Protein AF-A0A7S0B5F3-F1 (afdb_monomer)

pLDDT: mean 78.8, std 14.5, range [34.22, 96.81]

Sequence (153 aa):
ASNGSDQQPELRRWTPAEFQKLEFDAAGNLPWIFDEEAKEQLRGPFRLRGIAQKDISGLSANELRSEVSIRQKSQMRKGKQIEIYVMHQNIIRYFFLRLMQFDTSRWLDLGGSNCTMTQLRVRNDGVVVCDFFGAHESRMPVSHYTFNKHSDV

Organism: NCBI:txid73915

Solvent-accessible surface area (backbone atoms only — not comparable to full-atom values): 10083 Å² total; per-residue (Å²): 136,85,85,77,78,83,69,75,80,81,83,82,82,75,52,77,72,57,54,68,72,58,64,60,42,90,73,33,32,24,61,53,48,78,40,82,88,79,71,42,79,47,74,46,86,45,68,65,65,54,62,93,89,45,77,47,71,85,45,39,45,67,56,52,53,48,52,53,50,55,46,51,54,52,71,70,61,80,68,86,85,83,84,88,84,89,79,55,69,72,57,52,38,52,53,49,25,61,67,70,71,45,69,70,87,54,42,81,80,61,74,66,46,67,92,39,45,67,44,73,47,77,44,98,86,69,52,65,41,74,80,43,71,45,34,66,84,58,92,65,57,77,90,71,66,46,63,83,93,67,91,85,122

Foldseek 3Di:
DDPPPPPPPDDDDDDLVRLVVFDADQQRWGQWDQDPVVRDIHGDRHHDQDDPPDGDPRDGPVVVNVVSVVVVVVVVPDDQDDDDDDDDLLVLLQVVCVLVVHDSVCSVVADAWPPFDWDWDQDPVRDIDTPDGNHPPPPDPPVPTDDDPDPPD

InterPro domains:
  IPR029033 Histidine phosphatase superfamily [G3DSA:3.40.50.1240] (3-140)
  IPR029033 Histidine phosphatase superfamily [SSF53254] (78-133)
  IPR051021 Mitochondrial serine/threonine phosphatase [PTHR20935] (70-135)

Structure (mmCIF, N/CA/C/O backbone):
data_AF-A0A7S0B5F3-F1
#
_entry.id   AF-A0A7S0B5F3-F1
#
loop_
_atom_site.group_PDB
_atom_site.id
_atom_site.type_symbol
_atom_site.label_atom_id
_atom_site.label_alt_id
_atom_site.label_comp_id
_atom_site.label_asym_id
_atom_site.label_entity_id
_atom_site.label_seq_id
_atom_site.pdbx_PDB_ins_code
_atom_site.Cartn_x
_atom_site.Cartn_y
_atom_site.Cartn_z
_atom_site.occupancy
_atom_site.B_iso_or_equiv
_atom_site.auth_seq_id
_atom_site.auth_comp_id
_atom_site.auth_asym_id
_atom_site.auth_atom_id
_atom_site.pdbx_PDB_model_num
ATOM 1 N N . ALA A 1 1 ? -57.460 17.739 34.299 1.00 36.66 1 ALA A N 1
ATOM 2 C CA . ALA A 1 1 ? -57.240 16.846 33.146 1.00 36.66 1 ALA A CA 1
ATOM 3 C C . ALA A 1 1 ? -56.306 17.578 32.181 1.00 36.66 1 ALA A C 1
ATOM 5 O O . ALA A 1 1 ? -56.730 18.552 31.585 1.00 36.66 1 ALA A O 1
ATOM 6 N N . SER A 1 2 ? -54.984 17.459 32.329 1.00 40.06 2 SER A N 1
ATOM 7 C CA . SER A 1 2 ? -54.123 16.389 31.783 1.00 40.06 2 SER A CA 1
ATOM 8 C C . SER A 1 2 ? -54.030 16.410 30.250 1.00 40.06 2 SER A C 1
ATOM 10 O O . SER A 1 2 ? -54.563 15.526 29.592 1.00 40.06 2 SER A O 1
ATOM 12 N N . ASN A 1 3 ? -53.310 17.393 29.700 1.00 34.22 3 ASN A N 1
ATOM 13 C CA . ASN A 1 3 ? -52.707 17.286 28.369 1.00 34.22 3 ASN A CA 1
ATOM 14 C C . ASN A 1 3 ? -51.224 16.953 28.559 1.00 34.22 3 ASN A C 1
ATOM 16 O O . ASN A 1 3 ? -50.363 17.826 28.505 1.00 34.22 3 ASN A O 1
ATOM 20 N N . GLY A 1 4 ? -50.948 15.688 28.883 1.00 37.44 4 GLY A N 1
ATOM 21 C CA . GLY A 1 4 ? -49.600 15.136 28.829 1.00 37.44 4 GLY A CA 1
ATOM 22 C C . GLY A 1 4 ? -49.275 14.861 27.371 1.00 37.44 4 GLY A C 1
ATOM 23 O O . GLY A 1 4 ? -49.730 13.868 26.815 1.00 37.44 4 GLY A O 1
ATOM 24 N N . SER A 1 5 ? -48.561 15.780 26.730 1.00 40.25 5 SER A N 1
ATOM 25 C CA . SER A 1 5 ? -47.963 15.529 25.427 1.00 40.25 5 SER A CA 1
ATOM 26 C C . SER A 1 5 ? -46.928 14.415 25.582 1.00 40.25 5 SER A C 1
ATOM 28 O O . SER A 1 5 ? -45.843 14.665 26.109 1.00 40.25 5 SER A O 1
ATOM 30 N N . ASP A 1 6 ? -47.267 13.208 25.128 1.00 43.81 6 ASP A N 1
ATOM 31 C CA . ASP A 1 6 ? -46.321 12.126 24.836 1.00 43.81 6 ASP A CA 1
ATOM 32 C C . ASP A 1 6 ? -45.378 12.594 23.713 1.00 43.81 6 ASP A C 1
ATOM 34 O O . ASP A 1 6 ? -45.524 12.254 22.538 1.00 43.81 6 ASP A O 1
ATOM 38 N N . GLN A 1 7 ? -44.419 13.449 24.065 1.00 46.66 7 GLN A N 1
ATOM 39 C CA . GLN A 1 7 ? -43.262 13.721 23.228 1.00 46.66 7 GLN A CA 1
ATOM 40 C C . GLN A 1 7 ? -42.416 12.450 23.254 1.00 46.66 7 GLN A C 1
ATOM 42 O O . GLN A 1 7 ? -41.875 12.070 24.295 1.00 46.66 7 GLN A O 1
ATOM 47 N N . GLN A 1 8 ? -42.353 11.745 22.122 1.00 50.94 8 GLN A N 1
ATOM 48 C CA . GLN A 1 8 ? -41.446 10.612 21.973 1.00 50.94 8 GLN A CA 1
ATOM 49 C C . GLN A 1 8 ? -40.033 11.061 22.377 1.00 50.94 8 GLN A C 1
ATOM 51 O O . GLN A 1 8 ? -39.585 12.104 21.902 1.00 50.94 8 GLN A O 1
ATOM 56 N N . PRO A 1 9 ? -39.336 10.316 23.253 1.00 58.25 9 PRO A N 1
ATOM 57 C CA . PRO A 1 9 ? -38.029 10.728 23.739 1.00 58.25 9 PRO A CA 1
ATOM 58 C C . PRO A 1 9 ? -37.071 10.824 22.556 1.00 58.25 9 PRO A C 1
ATOM 60 O O . PRO A 1 9 ? -36.858 9.843 21.838 1.00 58.25 9 PRO A O 1
ATOM 63 N N . GLU A 1 10 ? -36.522 12.015 22.349 1.00 62.91 10 GLU A N 1
ATOM 64 C CA . GLU A 1 10 ? -35.635 12.309 21.237 1.00 62.91 10 GLU A CA 1
ATOM 65 C C . GLU A 1 10 ? -34.388 11.414 21.319 1.00 62.91 10 GLU A C 1
ATOM 67 O O . GLU A 1 10 ? -33.627 11.422 22.291 1.00 62.91 10 GLU A O 1
ATOM 72 N N . LEU A 1 11 ? -34.210 10.554 20.314 1.00 67.94 11 LEU A N 1
ATOM 73 C CA . LEU A 1 11 ? -33.105 9.601 20.268 1.00 67.94 11 LEU A CA 1
ATOM 74 C C . LEU A 1 11 ? -31.848 10.306 19.760 1.00 67.94 11 LEU A C 1
ATOM 76 O O . LEU A 1 11 ? -31.546 10.280 18.565 1.00 67.94 11 LEU A O 1
ATOM 80 N N . ARG A 1 12 ? -31.082 10.900 20.677 1.00 76.12 12 ARG A N 1
ATOM 81 C CA . ARG A 1 12 ? -29.759 11.438 20.352 1.00 76.12 12 ARG A CA 1
ATOM 82 C C . ARG A 1 12 ? -28.789 10.302 20.022 1.00 76.12 12 ARG A C 1
ATOM 84 O O . ARG A 1 12 ? -28.722 9.286 20.714 1.00 76.12 12 ARG A O 1
ATOM 91 N N . ARG A 1 13 ? -28.032 10.473 18.937 1.00 79.06 13 ARG A N 1
ATOM 92 C CA . ARG A 1 13 ? -26.938 9.578 18.543 1.00 79.06 13 ARG A CA 1
ATOM 93 C C . ARG A 1 13 ? -25.616 10.255 18.875 1.00 79.06 13 ARG A C 1
ATOM 95 O O . ARG A 1 13 ? -25.473 11.441 18.612 1.00 79.06 13 ARG A O 1
ATOM 102 N N . TRP A 1 14 ? -24.669 9.490 19.406 1.00 79.50 14 TRP A N 1
ATOM 103 C CA . TRP A 1 14 ? -23.335 9.983 19.745 1.00 79.50 14 TRP A CA 1
ATOM 104 C C . TRP A 1 14 ? -22.272 9.361 18.854 1.00 79.50 14 TRP A C 1
ATOM 106 O O . TRP A 1 14 ? -22.333 8.170 18.524 1.00 79.50 14 TRP A O 1
ATOM 116 N N . THR A 1 15 ? -21.264 10.154 18.505 1.00 80.25 15 THR A N 1
ATOM 117 C CA . THR A 1 15 ? -20.034 9.628 17.909 1.00 80.25 15 THR A CA 1
ATOM 118 C C . THR A 1 15 ? -19.194 8.887 18.963 1.00 80.25 15 THR A C 1
ATOM 120 O O . THR A 1 15 ? -19.344 9.127 20.164 1.00 80.25 15 THR A O 1
ATOM 123 N N . PRO A 1 16 ? -18.260 7.999 18.565 1.00 77.50 16 PRO A N 1
ATOM 124 C CA . PRO A 1 16 ? -17.355 7.350 19.519 1.00 77.50 16 PRO A CA 1
ATOM 125 C C . PRO A 1 16 ? -16.536 8.347 20.354 1.00 77.50 16 PRO A C 1
ATOM 127 O O . PRO A 1 16 ? -16.244 8.080 21.516 1.00 77.50 16 PRO A O 1
ATOM 130 N N . ALA A 1 17 ? -16.181 9.499 19.774 1.00 78.25 17 ALA A N 1
ATOM 131 C CA . ALA A 1 17 ? -15.432 10.549 20.458 1.00 78.25 17 ALA A CA 1
ATOM 132 C C . ALA A 1 17 ? -16.287 11.281 21.503 1.00 78.25 17 ALA A C 1
ATOM 134 O O . ALA A 1 17 ? -15.806 11.568 22.597 1.00 78.25 17 ALA A O 1
ATOM 135 N N . GLU A 1 18 ? -17.556 11.555 21.195 1.00 81.44 18 GLU A N 1
ATOM 136 C CA . 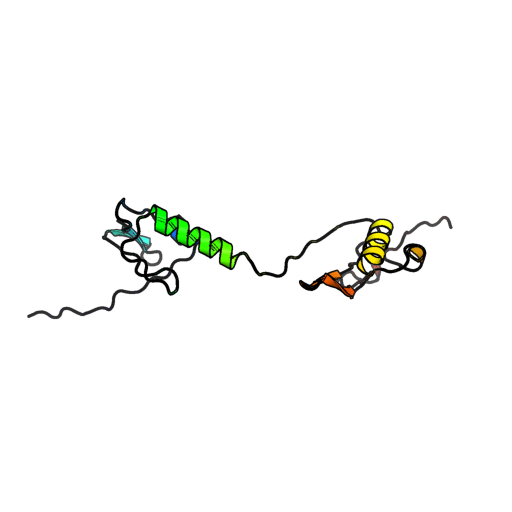GLU A 1 18 ? -18.507 12.110 22.164 1.00 81.44 18 GLU A CA 1
ATOM 137 C C . GLU A 1 18 ? -18.799 11.123 23.290 1.00 81.44 18 GLU A C 1
ATOM 139 O O . GLU A 1 18 ? -18.785 11.509 24.454 1.00 81.44 18 GLU A O 1
ATOM 144 N N . PHE A 1 19 ? -18.978 9.839 22.967 1.00 82.44 19 PHE A N 1
ATOM 145 C CA . PHE A 1 19 ? -19.236 8.796 23.958 1.00 82.44 19 PHE A CA 1
ATOM 146 C C . PHE A 1 19 ? -18.129 8.704 25.018 1.00 82.44 19 PHE A C 1
ATOM 148 O O . PHE A 1 19 ? -18.407 8.500 26.196 1.00 82.44 19 PHE A O 1
ATOM 155 N N . GLN A 1 20 ? -16.865 8.882 24.625 1.00 78.44 20 GLN A N 1
ATOM 156 C CA . GLN A 1 20 ? -15.741 8.842 25.566 1.00 78.44 20 GLN A CA 1
ATOM 157 C C . GLN A 1 20 ? -15.751 9.992 26.579 1.00 78.44 20 GLN A C 1
ATOM 159 O O . GLN A 1 20 ? -15.222 9.820 27.679 1.00 78.44 20 GLN A O 1
ATOM 164 N N . LYS A 1 21 ? -16.353 11.133 26.222 1.00 81.75 21 LYS A N 1
ATOM 165 C CA . LYS A 1 21 ? -16.480 12.313 27.088 1.00 81.75 21 LYS A CA 1
ATOM 166 C C . LYS A 1 21 ? -17.629 12.193 28.090 1.00 81.75 21 LYS A C 1
ATOM 168 O O . LYS A 1 21 ? -17.743 13.038 28.969 1.00 81.75 21 LYS A O 1
ATOM 173 N N . LEU A 1 22 ? -18.480 11.177 27.955 1.00 81.88 22 LEU A N 1
ATOM 174 C CA . LEU A 1 22 ? -19.609 10.971 28.848 1.00 81.88 22 LEU A CA 1
ATOM 175 C C . LEU A 1 22 ? -19.154 10.425 30.210 1.00 81.88 22 LEU A C 1
ATOM 177 O O . LEU A 1 22 ? -18.354 9.484 30.307 1.00 81.88 22 LEU A O 1
ATOM 181 N N . GLU A 1 23 ? -19.715 11.006 31.266 1.00 79.75 23 GLU A N 1
ATOM 182 C CA . GLU A 1 23 ? -19.552 10.559 32.645 1.00 79.75 23 GLU A CA 1
ATOM 183 C C . GLU A 1 23 ? -20.721 9.649 33.019 1.00 79.75 23 GLU A C 1
ATOM 185 O O . GLU A 1 23 ? -21.877 10.059 32.975 1.00 79.75 23 GLU A O 1
ATOM 190 N N . PHE A 1 24 ? -20.420 8.401 33.376 1.00 80.69 24 PHE A N 1
ATOM 191 C CA . PHE A 1 24 ? -21.421 7.415 33.778 1.00 80.69 24 PHE A CA 1
ATOM 192 C C . PHE A 1 24 ? -21.396 7.229 35.293 1.00 80.69 24 PHE A C 1
ATOM 194 O O . PHE A 1 24 ? -20.322 7.210 35.898 1.00 80.69 24 PHE A O 1
ATOM 201 N N . ASP A 1 25 ? -22.568 7.039 35.892 1.00 78.31 25 ASP A N 1
ATOM 202 C CA . ASP A 1 25 ? -22.697 6.564 37.264 1.00 78.31 25 ASP A CA 1
ATOM 203 C C . ASP A 1 25 ? -22.349 5.061 37.373 1.00 78.31 25 ASP A C 1
ATOM 205 O O . ASP A 1 25 ? -22.172 4.352 36.376 1.00 78.31 25 ASP A O 1
ATOM 209 N N . ALA A 1 26 ? -22.255 4.550 38.605 1.00 69.88 26 ALA A N 1
ATOM 210 C CA . ALA A 1 26 ? -21.947 3.140 38.867 1.00 69.88 26 ALA A CA 1
ATOM 211 C C . ALA A 1 26 ? -22.991 2.159 38.289 1.00 69.88 26 ALA A C 1
ATOM 213 O O . ALA A 1 26 ? -22.687 0.983 38.096 1.00 69.88 26 ALA A O 1
ATOM 214 N N . ALA A 1 27 ? -24.201 2.639 37.994 1.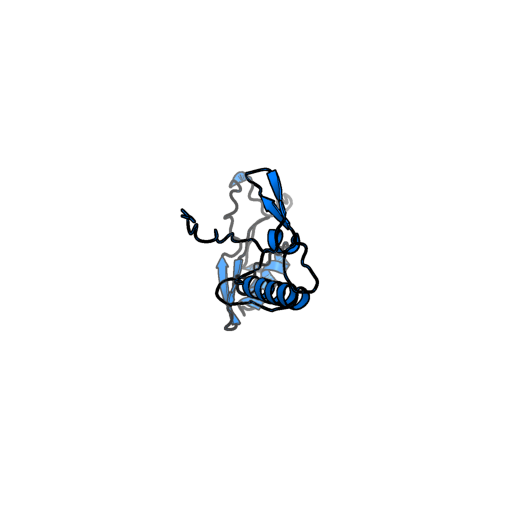00 68.50 27 ALA A N 1
ATOM 215 C CA . ALA A 1 27 ? -25.302 1.879 37.416 1.00 68.50 27 ALA A CA 1
ATOM 216 C C . ALA A 1 27 ? -25.404 2.033 35.881 1.00 68.50 27 ALA A C 1
ATOM 218 O O . ALA A 1 27 ? -26.331 1.492 35.281 1.00 68.50 27 ALA A O 1
ATOM 219 N N . GLY A 1 28 ? -24.467 2.746 35.241 1.00 69.44 28 GLY A N 1
ATOM 220 C CA . GLY A 1 28 ? -24.448 2.964 33.793 1.00 69.44 28 GLY A CA 1
ATOM 221 C C . GLY A 1 28 ? -25.412 4.045 33.286 1.00 69.44 28 GLY A C 1
ATOM 222 O O . GLY A 1 28 ? -25.607 4.150 32.074 1.00 69.44 28 GLY A O 1
ATOM 223 N N . ASN A 1 29 ? -26.006 4.861 34.163 1.00 79.19 29 ASN A N 1
ATOM 224 C CA . ASN A 1 29 ? -26.782 6.039 33.764 1.00 79.19 29 ASN A CA 1
ATOM 225 C C . ASN A 1 29 ? -25.877 7.270 33.632 1.00 79.19 29 ASN A C 1
ATOM 227 O O . ASN A 1 29 ? -24.831 7.379 34.268 1.00 79.19 29 ASN A O 1
ATOM 231 N N . LEU A 1 30 ? -26.308 8.224 32.818 1.00 79.75 30 LEU A N 1
ATOM 232 C CA . LEU A 1 30 ? -25.675 9.530 32.681 1.00 79.75 30 LEU A CA 1
ATOM 233 C C . LEU A 1 30 ? -26.409 10.501 33.616 1.00 79.75 30 LEU A C 1
ATOM 235 O O . LEU A 1 30 ? -27.616 10.670 33.442 1.00 79.75 30 LEU A O 1
ATOM 239 N N . PRO A 1 31 ? -25.737 11.131 34.592 1.00 78.88 31 PRO A N 1
ATOM 240 C CA . PRO A 1 31 ? -26.368 12.081 35.512 1.00 78.88 31 PRO A CA 1
ATOM 241 C C . PRO A 1 31 ? -26.673 13.435 34.852 1.00 78.88 31 PRO A C 1
ATOM 243 O O . PRO A 1 31 ? -27.537 14.187 35.316 1.00 78.88 31 PRO A O 1
ATOM 246 N N . TRP A 1 32 ? -25.950 13.758 33.781 1.00 81.12 32 TRP A N 1
ATOM 247 C CA . TRP A 1 32 ? -26.130 14.968 32.996 1.00 81.12 32 TRP A CA 1
ATOM 248 C C . TRP A 1 32 ? -25.700 14.739 31.542 1.00 81.12 32 TRP A C 1
ATOM 250 O O . TRP A 1 32 ? -24.907 13.843 31.247 1.00 81.12 32 TRP A O 1
ATOM 260 N N . ILE A 1 33 ? -26.230 15.551 30.629 1.00 82.31 33 ILE A N 1
ATOM 261 C CA . ILE A 1 33 ? -25.824 15.615 29.220 1.00 82.31 33 ILE A CA 1
ATOM 262 C C . ILE A 1 33 ? -25.635 17.087 28.852 1.00 82.31 33 ILE A C 1
ATOM 264 O O . ILE A 1 33 ? -26.419 17.938 29.264 1.00 82.31 33 ILE A O 1
ATOM 268 N N . PHE A 1 34 ? -24.595 17.394 28.076 1.00 77.38 34 PHE A N 1
ATOM 269 C CA . PHE A 1 34 ? -24.436 18.723 27.490 1.00 77.38 34 PHE A CA 1
ATOM 270 C C . PHE A 1 34 ? -25.290 18.848 26.230 1.00 77.38 34 PHE A C 1
ATOM 272 O O . PHE A 1 34 ? -25.106 18.085 25.273 1.00 77.38 34 PHE A O 1
ATOM 279 N N . ASP A 1 35 ? -26.212 19.800 26.226 1.00 77.50 35 ASP A N 1
ATOM 280 C CA . ASP A 1 35 ? -26.918 20.215 25.024 1.00 77.50 35 ASP A CA 1
ATOM 281 C C . ASP A 1 35 ? -26.047 21.226 24.266 1.00 77.50 35 ASP A C 1
ATOM 283 O O . ASP A 1 35 ? -25.713 22.287 24.792 1.00 77.50 35 ASP A O 1
ATOM 287 N N . GLU A 1 36 ? -25.626 20.881 23.048 1.00 74.94 36 GLU A N 1
ATOM 288 C CA . GLU A 1 36 ? -24.769 21.758 22.241 1.00 74.94 36 GLU A CA 1
ATOM 289 C C . GLU A 1 36 ? -25.547 22.916 21.605 1.00 74.94 36 GLU A C 1
ATOM 291 O O . GLU A 1 36 ? -24.957 23.971 21.365 1.00 74.94 36 GLU A O 1
ATOM 296 N N . GLU A 1 37 ? -26.853 22.751 21.371 1.00 75.94 37 GLU A N 1
ATOM 297 C CA . GLU A 1 37 ? -27.703 23.794 20.790 1.00 75.94 37 GLU A CA 1
ATOM 298 C C . GLU A 1 37 ? -28.053 24.845 21.843 1.00 75.94 37 GLU A C 1
ATOM 300 O O . GLU A 1 37 ? -27.876 26.043 21.612 1.00 75.94 37 GLU A O 1
ATOM 305 N N . ALA A 1 38 ? -28.464 24.394 23.031 1.00 76.31 38 ALA A N 1
ATOM 306 C CA . ALA A 1 38 ? -28.771 25.276 24.155 1.00 76.31 38 ALA A CA 1
ATOM 307 C C . ALA A 1 38 ? -27.518 25.756 24.912 1.00 76.31 38 ALA A C 1
ATOM 309 O O . ALA A 1 38 ? -27.583 26.734 25.652 1.00 76.31 38 ALA A O 1
ATOM 310 N N . LYS A 1 39 ? -26.366 25.093 24.722 1.00 79.88 39 LYS A N 1
ATOM 311 C CA . LYS A 1 39 ? -25.120 25.293 25.492 1.00 79.88 39 LYS A CA 1
ATOM 312 C C . LYS A 1 39 ? -25.306 25.139 27.006 1.00 79.88 39 LYS A C 1
ATOM 314 O O . LYS A 1 39 ? -24.582 25.755 27.791 1.00 79.88 39 LYS A O 1
ATOM 319 N N . GLU A 1 40 ? -26.246 24.295 27.418 1.00 83.62 40 GLU A N 1
ATOM 320 C CA . GLU A 1 40 ? -26.598 24.065 28.818 1.00 83.62 40 GLU A CA 1
ATOM 321 C C . GLU A 1 40 ? -26.380 22.604 29.229 1.00 83.62 40 GLU A C 1
ATOM 323 O O . GLU A 1 40 ? -26.429 21.674 28.422 1.00 83.62 40 GLU A O 1
ATOM 328 N N . GLN A 1 41 ? -26.121 22.393 30.522 1.00 79.31 41 GLN A N 1
ATOM 329 C CA . GLN A 1 41 ? -26.065 21.057 31.109 1.00 79.31 41 GLN A CA 1
ATOM 330 C C . GLN A 1 41 ? -27.465 20.635 31.546 1.00 79.31 41 GLN A C 1
ATOM 332 O O . GLN A 1 41 ? -27.980 21.098 32.565 1.00 79.31 41 GLN A O 1
ATOM 337 N N . LEU A 1 42 ? -28.055 19.703 30.809 1.00 79.56 42 LEU A N 1
ATOM 338 C CA . LEU A 1 42 ? -29.314 19.085 31.190 1.00 79.56 42 LEU A CA 1
ATOM 339 C C . LEU A 1 42 ? -29.034 18.025 32.255 1.00 79.56 42 LEU A C 1
ATOM 341 O O . LEU A 1 42 ? -28.263 17.093 32.025 1.00 79.56 42 LEU A O 1
ATOM 345 N N . ARG A 1 43 ? -29.647 18.167 33.434 1.00 77.75 43 ARG A N 1
ATOM 346 C CA . ARG A 1 43 ? -29.556 17.187 34.527 1.00 77.75 43 ARG A CA 1
ATOM 347 C C . ARG A 1 43 ? -30.728 16.220 34.464 1.00 77.75 43 ARG A C 1
ATOM 349 O O . ARG A 1 43 ? -31.875 16.640 34.357 1.00 77.75 43 ARG A O 1
ATOM 356 N N . GLY A 1 44 ? -30.445 14.931 34.584 1.00 75.25 44 GLY A N 1
ATOM 357 C CA . GLY A 1 44 ? -31.470 13.894 34.571 1.00 75.25 44 GLY A CA 1
ATOM 358 C C . GLY A 1 44 ? -30.854 12.504 34.457 1.00 75.25 44 GLY A C 1
ATOM 359 O O . GLY A 1 44 ? -29.707 12.393 34.041 1.00 75.25 44 GLY A O 1
ATOM 360 N N . PRO A 1 45 ? -31.579 11.436 34.831 1.00 72.44 45 PRO A N 1
ATOM 361 C CA . PRO A 1 45 ? -31.092 10.071 34.689 1.00 72.44 45 PRO A CA 1
ATOM 362 C C . PRO A 1 45 ? -31.237 9.622 33.232 1.00 72.44 45 PRO A C 1
ATOM 364 O O . PRO A 1 45 ? -32.206 8.949 32.867 1.00 72.44 45 PRO A O 1
ATOM 367 N N . PHE A 1 46 ? -30.296 10.005 32.371 1.00 78.00 46 PHE A N 1
ATOM 368 C CA . PHE A 1 46 ? -30.336 9.563 30.981 1.00 78.00 46 PHE A CA 1
ATOM 369 C C . PHE A 1 46 ? -29.796 8.140 30.865 1.00 78.00 46 PHE A C 1
ATOM 371 O O . PHE A 1 46 ? -28.782 7.778 31.465 1.00 78.00 46 PHE A O 1
ATOM 378 N N . ARG A 1 47 ? -30.482 7.320 30.068 1.00 75.81 47 ARG A N 1
ATOM 379 C CA . ARG A 1 47 ? -30.110 5.926 29.817 1.00 75.81 47 ARG A CA 1
ATOM 380 C C . ARG A 1 47 ? -29.798 5.714 28.353 1.00 75.81 47 ARG A C 1
ATOM 382 O O . ARG A 1 47 ? -30.578 6.089 27.478 1.00 75.81 47 ARG A O 1
ATOM 389 N N . LEU A 1 48 ? -28.686 5.039 28.100 1.00 75.06 48 LEU A N 1
ATOM 390 C CA . LEU A 1 48 ? -28.376 4.548 26.770 1.00 75.06 48 LEU A CA 1
ATOM 391 C C . LEU A 1 48 ? -29.313 3.387 26.430 1.00 75.06 48 LEU A C 1
ATOM 393 O O . LEU A 1 48 ? -29.362 2.390 27.145 1.00 75.06 48 LEU A O 1
ATOM 397 N N . ARG A 1 49 ? -30.054 3.522 25.327 1.00 76.19 49 ARG A N 1
ATOM 398 C CA . ARG A 1 49 ? -30.941 2.461 24.822 1.00 76.19 49 ARG A CA 1
ATOM 399 C C . ARG A 1 49 ? -30.229 1.448 23.932 1.00 76.19 49 ARG A C 1
ATOM 401 O O . ARG A 1 49 ? -30.675 0.321 23.814 1.00 76.19 49 ARG A O 1
ATOM 408 N N . GLY A 1 50 ? -29.155 1.844 23.259 1.00 77.38 50 GLY A N 1
ATOM 409 C CA . GLY A 1 50 ? -28.553 1.001 22.235 1.00 77.38 50 GLY A CA 1
ATOM 410 C C . GLY A 1 50 ? -27.179 1.487 21.808 1.00 77.38 50 GLY A C 1
ATOM 411 O O . GLY A 1 50 ? -26.932 2.689 21.749 1.00 77.38 50 GLY A O 1
ATOM 412 N N . ILE A 1 51 ? -26.306 0.549 21.442 1.00 77.12 51 ILE A N 1
ATOM 413 C CA . ILE A 1 51 ? -25.123 0.837 20.624 1.00 77.12 51 ILE A CA 1
ATOM 414 C C . ILE A 1 51 ? -25.406 0.244 19.243 1.00 77.12 51 ILE A C 1
ATOM 416 O O . ILE A 1 51 ? -25.484 -0.978 19.074 1.00 77.12 51 ILE A O 1
ATOM 420 N N . ALA A 1 52 ? -25.567 1.112 18.243 1.00 72.69 52 ALA A N 1
ATOM 421 C CA . ALA A 1 52 ? -26.036 0.775 16.895 1.00 72.69 52 ALA A CA 1
ATOM 422 C C . ALA A 1 52 ? -27.377 0.004 16.884 1.00 72.69 52 ALA A C 1
ATOM 424 O O . ALA A 1 52 ? -28.423 0.634 16.975 1.00 72.69 52 ALA A O 1
ATOM 425 N N . GLN A 1 53 ? -27.350 -1.331 16.764 1.00 71.00 53 GLN A N 1
ATOM 426 C CA . GLN A 1 53 ? -28.536 -2.208 16.707 1.00 71.00 53 GLN A CA 1
ATOM 427 C C . GLN A 1 53 ? -28.662 -3.168 17.904 1.00 71.00 53 GLN A C 1
ATOM 429 O O . GLN A 1 53 ? -29.595 -3.963 17.954 1.00 71.00 53 GLN A O 1
ATOM 434 N N . LYS A 1 54 ? -27.718 -3.134 18.854 1.00 76.88 54 LYS A N 1
ATOM 435 C CA . LYS A 1 54 ? -27.750 -3.995 20.044 1.00 76.88 54 LYS A CA 1
ATOM 436 C C . LYS A 1 54 ? -28.349 -3.209 21.199 1.00 76.88 54 LYS A C 1
ATOM 438 O O . LYS A 1 54 ? -27.835 -2.134 21.520 1.00 76.88 54 LYS A O 1
ATOM 443 N N . ASP A 1 55 ? -29.400 -3.760 21.793 1.00 77.88 55 ASP A N 1
ATOM 444 C CA . ASP A 1 55 ? -29.941 -3.269 23.054 1.00 77.88 55 ASP A CA 1
ATOM 445 C C . ASP A 1 55 ? -28.913 -3.519 24.166 1.00 77.88 55 ASP A C 1
ATOM 447 O O . ASP A 1 55 ? -28.299 -4.587 24.242 1.00 77.88 55 ASP A O 1
ATOM 451 N N . ILE A 1 56 ? -28.659 -2.487 24.959 1.00 73.81 56 ILE A N 1
ATOM 452 C CA . ILE A 1 56 ? -27.628 -2.457 26.005 1.00 73.81 56 ILE A CA 1
ATOM 453 C C . ILE A 1 56 ? -28.201 -2.023 27.355 1.00 73.81 56 ILE A C 1
ATOM 455 O O . ILE A 1 56 ? -27.449 -1.666 28.263 1.00 73.81 56 ILE A O 1
ATOM 459 N N . SER A 1 57 ? -29.529 -2.049 27.503 1.00 69.69 57 SER A N 1
ATOM 460 C CA . SER A 1 57 ? -30.180 -1.713 28.764 1.00 69.69 57 SER A CA 1
ATOM 461 C C . SER A 1 57 ? -29.661 -2.604 29.904 1.00 69.69 57 SER A C 1
ATOM 463 O O . SER A 1 57 ? -29.764 -3.827 29.827 1.00 69.69 57 SER A O 1
ATOM 465 N N . GLY A 1 58 ? -29.123 -1.995 30.966 1.00 70.56 58 GLY A N 1
ATOM 466 C CA . GLY A 1 58 ? -28.689 -2.699 32.182 1.00 70.56 58 GLY A CA 1
ATOM 467 C C . GLY A 1 58 ? -27.211 -3.098 32.243 1.00 70.56 58 GLY A C 1
ATOM 468 O O . GLY A 1 58 ? -26.813 -3.736 33.213 1.00 70.56 58 GLY A O 1
ATOM 469 N N . LEU A 1 59 ? -26.396 -2.720 31.253 1.00 73.50 59 LEU A N 1
ATOM 470 C CA . LEU A 1 59 ? -24.944 -2.912 31.312 1.00 73.50 59 LEU A CA 1
ATOM 471 C C . LEU A 1 59 ? -24.271 -1.864 32.203 1.00 73.50 59 LEU A C 1
ATOM 473 O O . LEU A 1 59 ? -24.648 -0.691 32.211 1.00 73.50 59 LEU A O 1
ATOM 477 N N . SER A 1 60 ? -23.231 -2.287 32.919 1.00 79.56 60 SER A N 1
ATOM 478 C CA . SER A 1 60 ? -22.412 -1.387 33.731 1.00 79.56 60 SER A CA 1
ATOM 479 C C . SER A 1 60 ? -21.576 -0.439 32.859 1.00 79.56 60 SER A C 1
ATOM 481 O O . SER A 1 60 ? -21.262 -0.727 31.700 1.00 79.56 60 SER A O 1
ATO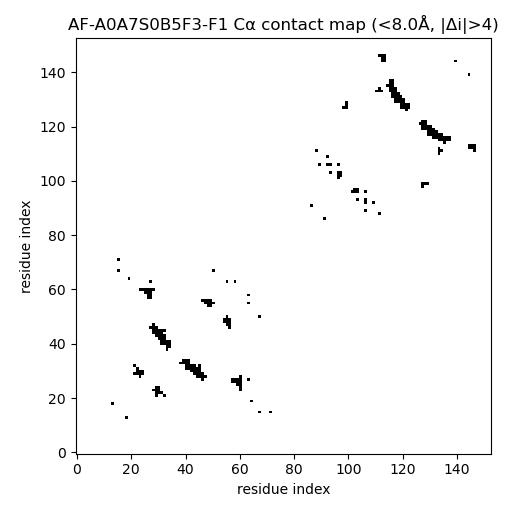M 483 N N . ALA A 1 61 ? -21.135 0.687 33.430 1.00 78.50 61 ALA A N 1
ATOM 484 C CA . ALA A 1 61 ? -20.307 1.673 32.727 1.00 78.50 61 ALA A CA 1
ATOM 485 C C . ALA A 1 61 ? -19.038 1.068 32.085 1.00 78.50 61 ALA A C 1
ATOM 487 O O . ALA A 1 61 ? -18.626 1.477 30.997 1.00 78.50 61 ALA A O 1
ATOM 488 N N . ASN A 1 62 ? -18.428 0.069 32.732 1.00 81.75 62 ASN A N 1
ATOM 489 C CA . ASN A 1 62 ? -17.225 -0.597 32.229 1.00 81.75 62 ASN A CA 1
ATOM 490 C C . ASN A 1 62 ? -17.518 -1.501 31.024 1.00 81.75 62 ASN A C 1
ATOM 492 O O . ASN A 1 62 ? -16.742 -1.522 30.067 1.00 81.75 62 ASN A O 1
ATOM 496 N N . GLU A 1 63 ? -18.647 -2.208 31.039 1.00 82.25 63 GLU A N 1
ATOM 497 C CA . GLU A 1 63 ? -19.082 -3.069 29.933 1.00 82.25 63 GLU A CA 1
ATOM 498 C C . GLU A 1 63 ? -19.527 -2.251 28.716 1.00 82.25 63 GLU A C 1
ATOM 500 O O . GLU A 1 63 ? -19.248 -2.615 27.574 1.00 82.25 63 GLU A O 1
ATOM 505 N N . LEU A 1 64 ? -20.148 -1.092 28.946 1.00 81.44 64 LEU A N 1
ATOM 506 C CA . LEU A 1 64 ? -20.488 -0.151 27.880 1.00 81.44 64 LEU A CA 1
ATOM 507 C C . LEU A 1 64 ? -19.230 0.360 27.165 1.00 81.44 64 LEU A C 1
ATOM 509 O O . LEU A 1 64 ? -19.150 0.336 25.934 1.00 81.44 64 LEU A O 1
ATOM 513 N N . ARG A 1 65 ? -18.211 0.775 27.929 1.00 82.38 65 ARG A N 1
ATOM 514 C CA . ARG A 1 65 ? -16.926 1.231 27.372 1.00 82.38 65 ARG A CA 1
ATOM 515 C C . ARG A 1 65 ? -16.199 0.115 26.618 1.00 82.38 65 ARG A C 1
ATOM 517 O O . ARG A 1 65 ? -15.619 0.378 25.560 1.00 82.38 65 ARG A O 1
ATOM 524 N N . SER A 1 66 ? -16.231 -1.118 27.126 1.00 83.62 66 SER A N 1
ATOM 525 C CA . SER A 1 66 ? -15.574 -2.251 26.469 1.00 83.62 66 SER A CA 1
ATOM 526 C C . SER A 1 66 ? -16.256 -2.624 25.147 1.00 83.62 66 SER A C 1
ATOM 528 O O . SER A 1 66 ? -15.560 -2.782 24.143 1.00 83.62 66 SER A O 1
ATOM 530 N N . GLU A 1 67 ? -17.591 -2.659 25.093 1.00 83.12 67 GLU A N 1
ATOM 531 C CA . GLU A 1 67 ? -18.354 -2.925 23.865 1.00 83.12 67 GLU A CA 1
ATOM 532 C C . GLU A 1 67 ? -18.094 -1.846 22.799 1.00 83.12 67 GLU A C 1
ATOM 534 O O . GLU A 1 67 ? -17.836 -2.182 21.639 1.00 83.12 67 GLU A O 1
ATOM 539 N N . VAL A 1 68 ? -18.077 -0.557 23.174 1.00 83.81 68 VAL A N 1
ATOM 540 C CA . VAL A 1 68 ? -17.721 0.530 22.241 1.00 83.81 68 VAL A CA 1
ATOM 541 C C . VAL A 1 68 ? -16.292 0.363 21.719 1.00 83.81 68 VAL A C 1
ATOM 543 O O . VAL A 1 68 ? -16.072 0.485 20.515 1.00 83.81 68 VAL A O 1
ATOM 546 N N . SER A 1 69 ? -15.327 0.019 22.580 1.00 81.00 69 SER A N 1
ATOM 547 C CA . SER A 1 69 ? -13.935 -0.206 22.164 1.00 81.00 69 SER A CA 1
ATOM 548 C C . SER A 1 69 ? -13.788 -1.397 21.212 1.00 81.00 69 SER A C 1
ATOM 550 O O . SER A 1 69 ? -13.107 -1.293 20.188 1.00 81.00 69 SER A O 1
ATOM 552 N N . ILE A 1 70 ? -14.445 -2.523 21.508 1.00 82.31 70 ILE A N 1
ATOM 553 C CA . ILE A 1 70 ? -14.457 -3.714 20.645 1.00 82.31 70 ILE A CA 1
ATOM 554 C C . ILE A 1 70 ? -15.029 -3.358 19.271 1.00 82.31 70 ILE A C 1
ATOM 556 O O . ILE A 1 70 ? -14.448 -3.712 18.242 1.00 82.31 70 ILE A O 1
ATOM 560 N N . ARG A 1 71 ? -16.126 -2.598 19.236 1.00 77.19 71 ARG A N 1
ATOM 561 C CA . ARG A 1 71 ? -16.748 -2.183 17.977 1.00 77.19 71 ARG A CA 1
ATOM 562 C C . ARG A 1 71 ? -15.913 -1.195 17.199 1.00 77.19 71 ARG A C 1
ATOM 564 O O . ARG A 1 71 ? -15.764 -1.380 15.995 1.00 77.19 71 ARG A O 1
ATOM 571 N N . GLN A 1 72 ? -15.322 -0.212 17.865 1.00 74.38 72 GLN A N 1
ATOM 572 C CA . GLN A 1 72 ? -14.394 0.714 17.230 1.00 74.38 72 GLN A CA 1
ATOM 573 C C . GLN A 1 72 ? -13.238 -0.059 16.584 1.00 74.38 72 GLN A C 1
ATOM 575 O O . GLN A 1 72 ? -12.945 0.151 15.412 1.00 74.38 72 GLN A O 1
ATOM 580 N N . LYS A 1 73 ? -12.662 -1.046 17.282 1.00 69.12 73 LYS A N 1
ATOM 581 C CA . LYS A 1 73 ? -11.635 -1.940 16.717 1.00 69.12 73 LYS A CA 1
ATOM 582 C C . LYS A 1 73 ? -12.147 -2.763 15.530 1.00 69.12 73 LYS A C 1
ATOM 584 O O . LYS A 1 73 ? -11.411 -2.936 14.562 1.00 69.12 73 LYS A O 1
ATOM 589 N N . SER A 1 74 ? -13.391 -3.246 15.577 1.00 66.38 74 SER A N 1
ATOM 590 C CA . SER A 1 74 ? -14.008 -3.993 14.469 1.00 66.38 74 SER A CA 1
ATOM 591 C C . SER A 1 74 ? -14.272 -3.116 13.236 1.00 66.38 74 SER A C 1
ATOM 593 O O . SER A 1 74 ? -13.982 -3.535 12.120 1.00 66.38 74 SER A O 1
ATOM 595 N N . GLN A 1 75 ? -14.717 -1.867 13.425 1.00 64.56 75 GLN A N 1
ATOM 596 C CA . GLN A 1 75 ? -14.851 -0.877 12.352 1.00 64.56 75 GLN A CA 1
ATOM 597 C C . GLN A 1 75 ? -13.486 -0.462 11.796 1.00 64.56 75 GLN A C 1
ATOM 599 O O . GLN A 1 75 ? -13.351 -0.259 10.593 1.00 64.56 75 GLN A O 1
ATOM 604 N N . MET A 1 76 ? -12.455 -0.398 12.644 1.00 56.72 76 MET A N 1
ATOM 605 C CA . MET A 1 76 ? -11.085 -0.100 12.224 1.00 56.72 76 MET A CA 1
ATOM 606 C C . MET A 1 76 ? -10.426 -1.234 11.420 1.00 56.72 76 MET A C 1
ATOM 608 O O . MET A 1 76 ? -9.339 -1.027 10.884 1.00 56.72 76 MET A O 1
ATOM 612 N N . ARG A 1 77 ? -11.045 -2.419 11.277 1.00 59.47 77 ARG A N 1
ATOM 613 C CA . ARG A 1 77 ? -10.460 -3.536 10.514 1.00 59.47 77 ARG A CA 1
ATOM 614 C C . ARG A 1 77 ? -11.407 -4.162 9.488 1.00 59.47 77 ARG A C 1
ATOM 616 O O . ARG A 1 77 ? -11.985 -5.219 9.716 1.00 59.47 77 ARG A O 1
ATOM 623 N N . LYS A 1 78 ? -11.423 -3.548 8.298 1.00 56.66 78 LYS A N 1
ATOM 624 C CA . LYS A 1 78 ? -11.168 -4.186 6.978 1.00 56.66 78 LYS A CA 1
ATOM 625 C C . LYS A 1 78 ? -11.001 -3.124 5.868 1.00 56.66 78 LYS A C 1
ATOM 627 O O . LYS A 1 78 ? -11.491 -3.274 4.754 1.00 56.66 78 LYS A O 1
ATOM 632 N N . GLY A 1 79 ? -10.329 -2.012 6.177 1.00 63.03 79 GLY A N 1
ATOM 633 C CA . GLY A 1 79 ? -9.888 -1.067 5.148 1.00 63.03 79 GLY A CA 1
ATOM 634 C C . GLY A 1 79 ? -8.691 -1.639 4.387 1.00 63.03 79 GLY A C 1
ATOM 635 O O . GLY A 1 79 ? -7.908 -2.395 4.962 1.00 63.03 79 GLY A O 1
ATOM 636 N N . LYS A 1 80 ? -8.537 -1.299 3.103 1.00 71.81 80 LYS A N 1
ATOM 637 C CA . LYS A 1 80 ? -7.291 -1.574 2.369 1.00 71.81 80 LYS A CA 1
ATOM 638 C C . LYS A 1 80 ? -6.135 -0.918 3.136 1.00 71.81 80 LYS A C 1
ATOM 640 O O . LYS A 1 80 ? -6.160 0.294 3.332 1.00 71.81 80 LYS A O 1
ATOM 645 N N . GLN A 1 81 ? -5.160 -1.704 3.586 1.00 84.62 81 GLN A N 1
ATOM 646 C CA . GLN A 1 81 ? -3.926 -1.176 4.165 1.00 84.62 81 GLN A CA 1
ATOM 647 C C . GLN A 1 81 ? -3.079 -0.597 3.029 1.00 84.62 81 GLN A C 1
ATOM 649 O O . GLN A 1 81 ? -2.838 -1.281 2.036 1.00 84.62 81 GLN A O 1
ATOM 654 N N . ILE A 1 82 ? -2.691 0.672 3.151 1.00 89.69 82 ILE A N 1
ATOM 655 C CA . ILE A 1 82 ? -1.828 1.359 2.187 1.00 89.69 82 ILE A CA 1
ATOM 656 C C . ILE A 1 82 ? -0.521 1.671 2.904 1.00 89.69 82 ILE A C 1
ATOM 658 O O . ILE A 1 82 ? -0.521 2.376 3.912 1.00 89.69 82 ILE A O 1
ATOM 662 N N . GLU A 1 83 ? 0.578 1.141 2.379 1.00 91.94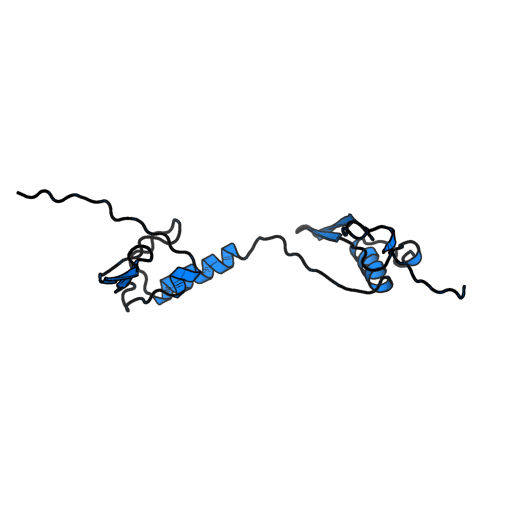 83 GLU A N 1
ATOM 663 C CA . GLU A 1 83 ? 1.931 1.381 2.877 1.00 91.94 83 GLU A CA 1
ATOM 664 C C . GLU A 1 83 ? 2.718 2.146 1.815 1.00 91.94 83 GLU A C 1
ATOM 666 O O . GLU A 1 83 ? 2.641 1.830 0.627 1.00 91.94 83 GLU A O 1
ATOM 671 N N . ILE A 1 84 ? 3.449 3.177 2.240 1.00 93.19 84 ILE A N 1
ATOM 672 C CA . ILE A 1 84 ? 4.239 4.033 1.353 1.00 93.19 84 ILE A CA 1
ATOM 673 C C . ILE A 1 84 ? 5.705 3.878 1.733 1.00 93.19 84 ILE A C 1
ATOM 675 O O . ILE A 1 84 ? 6.090 4.138 2.872 1.00 93.19 84 ILE A O 1
ATOM 679 N N . TYR A 1 85 ? 6.522 3.499 0.755 1.00 94.75 85 TYR A N 1
ATOM 680 C CA . TYR A 1 85 ? 7.964 3.366 0.902 1.00 94.75 85 TYR A CA 1
ATOM 681 C C . TYR A 1 85 ? 8.671 4.401 0.031 1.00 94.75 85 TYR A C 1
ATOM 683 O O . TYR A 1 85 ? 8.378 4.525 -1.157 1.00 94.75 85 TYR A O 1
ATOM 691 N N . VAL A 1 86 ? 9.630 5.118 0.615 1.00 94.25 86 VAL A N 1
ATOM 692 C CA . VAL A 1 86 ? 10.509 6.047 -0.106 1.00 94.25 86 VAL A CA 1
ATOM 693 C C . VAL A 1 86 ? 11.897 5.426 -0.145 1.00 94.25 86 VAL A C 1
ATOM 695 O O . VAL A 1 86 ? 12.509 5.204 0.897 1.00 94.25 86 VAL A O 1
ATOM 698 N N . MET A 1 87 ? 12.365 5.074 -1.342 1.00 94.00 87 MET A N 1
ATOM 699 C CA . MET A 1 87 ? 13.576 4.272 -1.532 1.00 94.00 87 MET A CA 1
ATOM 700 C C . MET A 1 87 ? 14.329 4.681 -2.802 1.00 94.00 87 MET A C 1
ATOM 702 O O . MET A 1 87 ? 13.806 5.394 -3.655 1.00 94.00 87 MET A O 1
ATOM 706 N N . HIS A 1 88 ? 15.558 4.183 -2.946 1.00 92.00 88 HIS A N 1
ATOM 707 C CA . HIS A 1 88 ? 16.360 4.355 -4.158 1.00 92.00 88 HIS A CA 1
ATOM 708 C C . HIS A 1 88 ? 15.967 3.362 -5.261 1.00 92.00 88 HIS A C 1
ATOM 710 O O . HIS A 1 88 ? 15.510 2.252 -4.980 1.00 92.00 88 HIS A O 1
ATOM 716 N N . GLN A 1 89 ? 16.254 3.721 -6.517 1.00 91.31 89 GLN A N 1
ATOM 717 C CA . GLN A 1 89 ? 15.852 2.949 -7.698 1.00 91.31 89 GLN A CA 1
ATOM 718 C C . GLN A 1 89 ? 16.301 1.480 -7.658 1.00 91.31 89 GLN A C 1
ATOM 720 O O . GLN A 1 89 ? 15.511 0.591 -7.957 1.00 91.31 89 GLN A O 1
ATOM 725 N N . ASN A 1 90 ? 17.536 1.190 -7.240 1.00 93.31 90 ASN A N 1
ATOM 726 C CA . ASN A 1 90 ? 18.029 -0.192 -7.154 1.00 93.31 90 ASN A CA 1
ATOM 727 C C . ASN A 1 90 ? 17.255 -1.044 -6.141 1.00 93.31 90 ASN A C 1
ATOM 729 O O . ASN A 1 90 ? 17.039 -2.231 -6.376 1.00 93.31 90 ASN A O 1
ATOM 733 N N . ILE A 1 91 ? 16.789 -0.434 -5.050 1.00 95.25 91 ILE A N 1
ATOM 734 C CA . ILE A 1 91 ? 15.984 -1.132 -4.049 1.00 95.25 91 ILE A CA 1
ATOM 735 C C . ILE A 1 91 ? 14.582 -1.386 -4.608 1.00 95.25 91 ILE A C 1
ATOM 737 O O . ILE A 1 91 ? 14.097 -2.511 -4.535 1.00 95.25 91 ILE A O 1
ATOM 741 N N . ILE A 1 92 ? 13.973 -0.384 -5.251 1.00 95.19 92 ILE A N 1
ATOM 742 C CA . ILE A 1 92 ? 12.659 -0.517 -5.901 1.00 95.19 92 ILE A CA 1
ATOM 743 C C . ILE A 1 92 ? 12.686 -1.635 -6.953 1.00 95.19 92 ILE A C 1
ATOM 745 O O . ILE A 1 92 ? 11.807 -2.494 -6.950 1.00 95.19 92 ILE A O 1
ATOM 749 N N . ARG A 1 93 ? 13.722 -1.676 -7.804 1.00 95.31 93 ARG A N 1
ATOM 750 C CA . ARG A 1 93 ? 13.934 -2.729 -8.814 1.00 95.31 93 ARG A CA 1
ATOM 751 C C . ARG A 1 93 ? 13.962 -4.120 -8.191 1.00 95.31 93 ARG A C 1
ATOM 753 O O . ARG A 1 93 ? 13.249 -5.011 -8.645 1.00 95.31 93 ARG A O 1
ATOM 760 N N . TYR A 1 94 ? 14.766 -4.300 -7.144 1.00 95.62 94 TYR A N 1
ATOM 761 C CA . TYR A 1 94 ? 14.880 -5.587 -6.464 1.00 95.62 94 TYR A CA 1
ATOM 762 C C . TYR A 1 94 ? 13.550 -6.013 -5.831 1.00 95.62 94 TYR A C 1
ATOM 764 O O . TYR A 1 94 ? 13.100 -7.137 -6.052 1.00 95.62 94 TYR A O 1
ATOM 772 N N . PHE A 1 95 ? 12.886 -5.113 -5.099 1.00 95.56 95 PHE A N 1
ATOM 773 C CA . PHE A 1 95 ? 11.581 -5.387 -4.491 1.00 95.56 95 PHE A CA 1
ATOM 774 C C . PHE A 1 95 ? 10.534 -5.766 -5.534 1.00 95.56 95 PHE A C 1
ATOM 776 O O . PHE A 1 95 ? 9.837 -6.764 -5.367 1.00 95.56 95 PHE A O 1
ATOM 783 N N . PHE A 1 96 ? 10.457 -5.003 -6.623 1.00 96.00 96 PHE A N 1
ATOM 784 C CA . PHE A 1 96 ? 9.524 -5.253 -7.711 1.00 96.00 96 PHE A CA 1
ATOM 785 C C . PHE A 1 96 ? 9.736 -6.635 -8.336 1.00 96.00 96 PHE A C 1
ATOM 787 O O . PHE A 1 96 ? 8.795 -7.423 -8.398 1.00 96.00 96 PHE A O 1
ATOM 794 N N . LEU A 1 97 ? 10.970 -6.967 -8.732 1.00 96.81 97 LEU A N 1
ATOM 795 C CA . LEU A 1 97 ? 11.276 -8.261 -9.348 1.00 96.81 97 LEU A CA 1
ATOM 796 C C . LEU A 1 97 ? 10.980 -9.423 -8.398 1.00 96.81 97 LEU A C 1
ATOM 798 O O . LEU A 1 97 ? 10.394 -10.418 -8.813 1.00 96.81 97 LEU A O 1
ATOM 802 N N . ARG A 1 98 ? 11.308 -9.290 -7.107 1.00 95.94 98 ARG A N 1
ATOM 803 C CA . ARG A 1 98 ? 11.029 -10.334 -6.111 1.00 95.94 98 ARG A CA 1
ATOM 804 C C . ARG A 1 98 ? 9.534 -10.530 -5.873 1.00 95.94 98 ARG A C 1
ATOM 806 O O . ARG A 1 98 ? 9.092 -11.672 -5.797 1.00 95.94 98 ARG A O 1
ATOM 813 N N . LEU A 1 99 ? 8.761 -9.450 -5.782 1.00 95.31 99 LEU A N 1
ATOM 814 C CA . LEU A 1 99 ? 7.313 -9.513 -5.567 1.00 95.31 99 LEU A CA 1
ATOM 815 C C . LEU A 1 99 ? 6.564 -10.053 -6.790 1.00 95.31 99 LEU A C 1
ATOM 817 O O . LEU A 1 99 ? 5.619 -10.820 -6.633 1.00 95.31 99 LEU A O 1
ATOM 821 N N . MET A 1 100 ? 7.019 -9.703 -7.993 1.00 95.44 100 MET A N 1
ATOM 822 C CA . MET A 1 100 ? 6.468 -10.211 -9.253 1.00 95.44 100 MET A CA 1
ATOM 823 C C . MET A 1 100 ? 7.015 -11.590 -9.644 1.00 95.44 100 MET A C 1
ATOM 825 O O . MET A 1 100 ? 6.599 -12.142 -10.658 1.00 95.44 100 MET A O 1
ATOM 829 N N . GLN A 1 101 ? 7.935 -12.151 -8.850 1.00 95.50 101 GLN A N 1
ATOM 830 C CA . GLN A 1 101 ? 8.613 -13.424 -9.123 1.00 95.50 101 GLN A CA 1
ATOM 831 C C . GLN A 1 101 ? 9.354 -13.443 -10.472 1.00 95.50 101 GLN A C 1
ATOM 833 O O . GLN A 1 101 ? 9.451 -14.471 -11.141 1.00 95.50 101 GLN A O 1
ATOM 838 N N . PHE A 1 102 ? 9.898 -12.297 -10.872 1.00 95.62 102 PHE A N 1
ATOM 839 C CA . PHE A 1 102 ? 10.748 -12.158 -12.047 1.00 95.62 102 PHE A CA 1
ATOM 840 C C . PHE A 1 102 ? 12.219 -12.409 -11.707 1.00 95.62 102 PHE A C 1
ATOM 842 O O . PHE A 1 102 ? 12.647 -12.313 -10.554 1.00 95.62 102 PHE A O 1
ATOM 849 N N . ASP A 1 103 ? 13.006 -12.715 -12.738 1.00 96.38 103 ASP A N 1
ATOM 850 C CA . ASP A 1 103 ? 14.447 -12.892 -12.592 1.00 96.38 103 ASP A CA 1
ATOM 851 C C . ASP A 1 103 ? 15.117 -11.572 -12.181 1.00 96.38 103 ASP A C 1
ATOM 853 O O . ASP A 1 103 ? 15.007 -10.550 -12.863 1.00 96.38 103 ASP A O 1
ATOM 857 N N . THR A 1 104 ? 15.844 -11.609 -11.064 1.00 94.75 104 THR A N 1
ATOM 858 C CA . THR A 1 104 ? 16.588 -10.470 -10.522 1.00 94.75 104 THR A CA 1
ATOM 859 C C . THR A 1 104 ? 17.727 -10.007 -11.429 1.00 94.75 104 THR A C 1
ATOM 861 O O . THR A 1 104 ? 18.157 -8.863 -11.308 1.00 94.75 104 THR A O 1
ATOM 864 N N . SER A 1 105 ? 18.195 -10.846 -12.361 1.00 94.81 105 SER A N 1
ATOM 865 C CA . SER A 1 105 ? 19.209 -10.462 -13.353 1.00 94.81 105 SER A CA 1
ATOM 866 C C . SER A 1 105 ? 18.743 -9.318 -14.270 1.00 94.81 105 SER A C 1
ATOM 868 O O . SER A 1 105 ? 19.562 -8.527 -14.738 1.00 94.81 105 SER A O 1
ATOM 870 N N . ARG A 1 106 ? 17.422 -9.161 -14.448 1.00 92.69 106 ARG A N 1
ATOM 871 C CA . ARG A 1 106 ? 16.787 -8.150 -15.312 1.00 92.69 106 ARG A CA 1
ATOM 872 C C . ARG A 1 106 ? 16.552 -6.794 -14.650 1.00 92.69 106 ARG A C 1
ATOM 874 O O . ARG A 1 106 ? 15.845 -5.943 -15.176 1.00 92.69 106 ARG A O 1
ATOM 881 N N . TRP A 1 107 ? 17.145 -6.547 -13.487 1.00 92.81 107 TRP A N 1
ATOM 882 C CA . TRP A 1 107 ? 16.985 -5.283 -12.758 1.00 92.81 107 TRP A CA 1
ATOM 883 C C . TRP A 1 107 ? 17.433 -4.029 -13.519 1.00 92.81 107 TRP A C 1
ATOM 885 O O . TRP A 1 107 ? 16.889 -2.954 -13.269 1.00 92.81 107 TRP A O 1
ATOM 895 N N . LEU A 1 108 ? 18.368 -4.151 -14.464 1.00 92.25 108 LEU A N 1
ATOM 896 C CA . LEU A 1 108 ? 18.809 -3.034 -15.303 1.00 92.25 108 LEU A CA 1
ATOM 897 C C . LEU A 1 108 ? 17.799 -2.673 -16.399 1.00 92.25 108 LEU A C 1
ATOM 899 O O . LEU A 1 108 ? 17.789 -1.523 -16.831 1.00 92.25 108 LEU A O 1
ATOM 903 N N . ASP A 1 109 ? 16.908 -3.596 -16.769 1.00 91.56 109 ASP A N 1
ATOM 904 C CA . ASP A 1 109 ? 15.865 -3.366 -17.779 1.00 91.56 109 ASP A CA 1
ATOM 905 C C . ASP A 1 109 ? 14.768 -2.414 -17.261 1.00 91.56 109 ASP A C 1
ATOM 907 O O . ASP A 1 109 ? 13.950 -1.895 -18.018 1.00 91.56 109 ASP A O 1
ATOM 911 N N . LEU A 1 110 ? 14.748 -2.164 -15.949 1.00 90.69 110 LEU A N 1
ATOM 912 C CA . LEU A 1 110 ? 13.752 -1.345 -15.273 1.00 90.69 110 LEU A CA 1
ATOM 913 C C . LEU A 1 110 ? 14.271 0.082 -15.048 1.00 90.69 110 LEU A C 1
ATOM 915 O O . LEU A 1 110 ? 15.070 0.343 -14.145 1.00 90.69 110 LEU A O 1
ATOM 919 N N . GLY A 1 111 ? 13.796 1.038 -15.842 1.00 85.19 111 GLY A N 1
ATOM 920 C CA . GLY A 1 111 ? 14.079 2.468 -15.674 1.00 85.19 111 GLY A CA 1
ATOM 921 C C . GLY A 1 111 ? 13.155 3.158 -14.665 1.00 85.19 111 GLY A C 1
ATOM 922 O O . GLY A 1 111 ? 12.056 2.689 -14.389 1.00 85.19 111 GLY A O 1
ATOM 923 N N . GLY A 1 112 ? 13.592 4.287 -14.111 1.00 82.50 112 GLY A N 1
ATOM 924 C CA . GLY A 1 112 ? 12.752 5.141 -13.270 1.00 82.50 112 GLY A CA 1
ATOM 925 C C . GLY A 1 112 ? 13.436 6.472 -13.001 1.00 82.50 112 GLY A C 1
ATOM 926 O O . GLY A 1 112 ? 14.627 6.501 -12.693 1.00 82.50 112 GLY A O 1
ATOM 927 N N . SER A 1 113 ? 12.696 7.568 -13.160 1.00 85.06 113 SER A N 1
ATOM 928 C CA . SER A 1 113 ? 13.180 8.912 -12.829 1.00 85.06 113 SER A CA 1
ATOM 929 C C . SER A 1 113 ? 13.036 9.195 -11.336 1.00 85.06 113 SER A C 1
ATOM 931 O O . SER A 1 113 ? 12.333 8.481 -10.613 1.00 85.06 113 SER A O 1
ATOM 933 N N . ASN A 1 114 ? 13.668 10.273 -10.876 1.00 86.75 114 ASN A N 1
ATOM 934 C CA . ASN A 1 114 ? 13.486 10.749 -9.510 1.00 86.75 114 ASN A CA 1
ATOM 935 C C . ASN A 1 114 ? 12.001 11.007 -9.217 1.00 86.75 114 ASN A C 1
ATOM 937 O O . ASN A 1 114 ? 11.274 11.519 -10.069 1.00 86.75 114 ASN A O 1
ATOM 941 N N . CYS A 1 115 ? 11.570 10.654 -8.003 1.00 87.12 115 CYS A N 1
ATOM 942 C CA . CYS A 1 115 ? 10.195 10.827 -7.523 1.00 87.12 115 CYS A CA 1
ATOM 943 C C . CYS A 1 115 ? 9.107 10.138 -8.371 1.00 87.12 115 CYS A C 1
ATOM 945 O O . CYS A 1 115 ? 7.937 10.505 -8.274 1.00 87.12 115 CYS A O 1
ATOM 947 N N . THR A 1 116 ? 9.461 9.136 -9.181 1.00 88.44 116 THR A N 1
ATOM 948 C CA . THR A 1 116 ? 8.462 8.272 -9.826 1.00 88.44 116 TH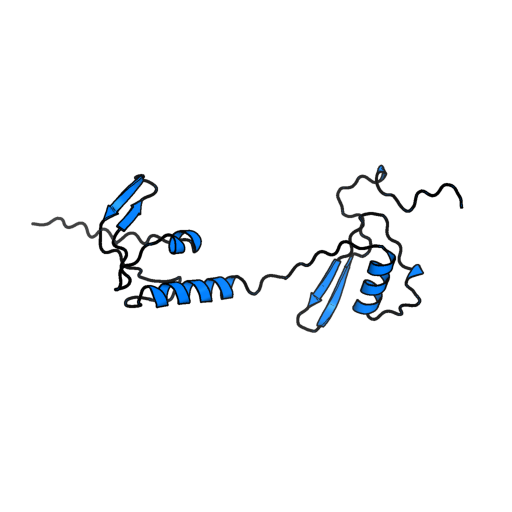R A CA 1
ATOM 949 C C . THR A 1 116 ? 7.811 7.332 -8.812 1.00 88.44 116 THR A C 1
ATOM 951 O O . THR A 1 116 ? 8.417 6.958 -7.805 1.00 88.44 116 THR A O 1
ATOM 954 N N . MET A 1 117 ? 6.556 6.957 -9.058 1.00 91.12 117 MET A N 1
ATOM 955 C CA . MET A 1 117 ? 5.794 6.075 -8.173 1.00 91.12 117 MET A CA 1
ATOM 956 C C . MET A 1 117 ? 5.674 4.672 -8.764 1.00 91.12 117 MET A C 1
ATOM 958 O O . MET A 1 117 ? 5.487 4.493 -9.963 1.00 91.12 117 MET A O 1
ATOM 962 N N . THR A 1 118 ? 5.745 3.660 -7.906 1.00 92.94 118 THR A N 1
ATOM 963 C CA . THR A 1 118 ? 5.439 2.268 -8.255 1.00 92.94 118 THR A CA 1
ATOM 964 C C . THR A 1 118 ? 4.380 1.770 -7.288 1.00 92.94 118 THR A C 1
ATOM 966 O O . THR A 1 118 ? 4.563 1.885 -6.077 1.00 92.94 118 THR A O 1
ATOM 969 N N . GLN A 1 119 ? 3.281 1.229 -7.809 1.00 94.38 119 GLN A N 1
ATOM 970 C CA . GLN A 1 119 ? 2.175 0.734 -6.998 1.00 94.38 119 GLN A CA 1
ATOM 971 C C . GLN A 1 119 ? 1.988 -0.765 -7.205 1.00 94.38 119 GLN A C 1
ATOM 973 O O . GLN A 1 119 ? 1.744 -1.247 -8.315 1.00 94.38 119 GLN A O 1
ATOM 978 N N . LEU A 1 120 ? 2.078 -1.491 -6.093 1.00 95.12 120 LEU A N 1
ATOM 979 C CA . LEU A 1 120 ? 1.832 -2.921 -6.006 1.00 95.12 120 LEU A CA 1
ATOM 980 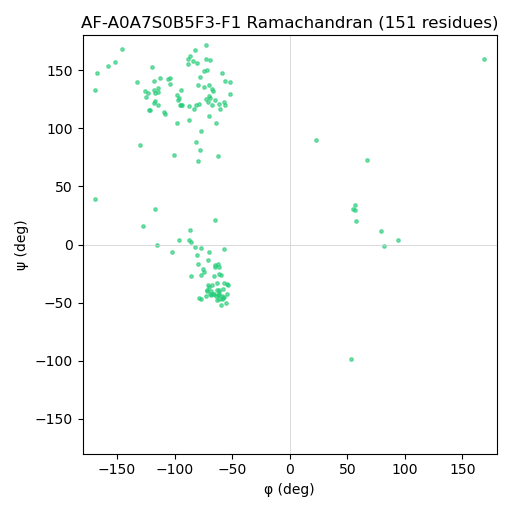C C . LEU A 1 120 ? 0.658 -3.167 -5.064 1.00 95.12 120 LEU A C 1
ATOM 982 O O . LEU A 1 120 ? 0.533 -2.527 -4.020 1.00 95.12 120 LEU A O 1
ATOM 986 N N . ARG A 1 121 ? -0.193 -4.122 -5.423 1.00 94.50 121 ARG A N 1
ATOM 987 C CA . ARG A 1 121 ? -1.347 -4.528 -4.631 1.00 94.50 121 ARG A CA 1
ATOM 988 C C . ARG A 1 121 ? -1.234 -6.004 -4.309 1.00 94.50 121 ARG A C 1
ATOM 990 O O . ARG A 1 121 ? -1.292 -6.840 -5.207 1.00 94.50 121 ARG A O 1
ATOM 997 N N . VAL A 1 122 ? -1.110 -6.309 -3.024 1.00 93.25 122 VAL A N 1
ATOM 998 C CA . VAL A 1 122 ? -1.129 -7.683 -2.523 1.00 93.25 122 VAL A CA 1
ATOM 999 C C . VAL A 1 122 ? -2.556 -8.015 -2.115 1.00 93.25 122 VAL A C 1
ATOM 1001 O O . VAL A 1 122 ? -3.164 -7.325 -1.296 1.00 93.25 122 VAL A O 1
ATOM 1004 N N . ARG A 1 123 ? -3.125 -9.039 -2.741 1.00 90.62 123 ARG A N 1
ATOM 1005 C CA . ARG A 1 123 ? -4.463 -9.539 -2.427 1.00 90.62 123 ARG A CA 1
ATOM 1006 C C . ARG A 1 123 ? -4.397 -10.568 -1.296 1.00 90.62 123 ARG A C 1
ATOM 1008 O O . ARG A 1 123 ? -3.354 -11.150 -1.017 1.00 90.62 123 ARG A O 1
ATOM 1015 N N . ASN A 1 124 ? -5.542 -10.834 -0.668 1.00 88.56 124 ASN A N 1
ATOM 1016 C CA . ASN A 1 124 ? -5.642 -11.810 0.428 1.00 88.56 124 ASN A CA 1
ATOM 1017 C C . ASN A 1 124 ? -5.350 -13.258 -0.007 1.00 88.56 124 ASN A C 1
ATOM 1019 O O . ASN A 1 124 ? -5.110 -14.109 0.840 1.00 88.56 124 ASN A O 1
ATOM 1023 N N . ASP A 1 125 ? -5.402 -13.533 -1.310 1.00 90.75 125 ASP A N 1
ATOM 1024 C CA . ASP A 1 125 ? -5.055 -14.814 -1.935 1.00 90.75 125 ASP A CA 1
ATOM 1025 C C . ASP A 1 125 ? -3.545 -14.937 -2.232 1.00 90.75 125 ASP A C 1
ATOM 1027 O O . ASP A 1 125 ? -3.106 -15.943 -2.782 1.00 90.75 125 ASP A O 1
ATOM 1031 N N . GLY A 1 126 ? -2.742 -13.930 -1.866 1.00 88.38 126 GLY A N 1
ATOM 1032 C CA . GLY A 1 126 ? -1.302 -13.891 -2.117 1.00 88.38 126 GLY A CA 1
ATOM 1033 C C . GLY A 1 126 ? -0.927 -13.428 -3.525 1.00 88.38 126 GLY A C 1
ATOM 1034 O O . GLY A 1 126 ? 0.259 -13.296 -3.820 1.00 88.38 126 GLY A O 1
ATOM 1035 N N . VAL A 1 127 ? -1.906 -13.138 -4.391 1.00 93.94 127 VAL A N 1
ATOM 1036 C CA . VAL A 1 127 ? -1.635 -12.600 -5.726 1.00 93.94 127 VAL A CA 1
ATOM 1037 C C . VAL A 1 127 ? -1.136 -11.165 -5.601 1.00 93.94 127 VAL A C 1
ATOM 1039 O O . VAL A 1 127 ? -1.784 -10.308 -4.992 1.00 93.94 127 VAL A O 1
ATOM 1042 N N . VAL A 1 128 ? 0.008 -10.901 -6.225 1.00 96.12 128 VAL A N 1
ATOM 1043 C CA . VAL A 1 128 ? 0.570 -9.560 -6.361 1.00 96.12 128 VAL A CA 1
ATOM 1044 C C . VAL A 1 128 ? 0.211 -9.016 -7.737 1.00 96.12 128 VAL A C 1
ATOM 1046 O O . VAL A 1 128 ? 0.437 -9.666 -8.755 1.00 96.12 128 VAL A O 1
ATOM 1049 N N . VAL A 1 129 ? -0.354 -7.814 -7.765 1.00 95.75 129 VAL A N 1
ATOM 1050 C CA . VAL A 1 129 ? -0.669 -7.086 -8.995 1.00 95.75 129 VAL A CA 1
ATOM 1051 C C . VAL A 1 129 ? 0.148 -5.806 -9.015 1.00 95.75 129 VAL A C 1
ATOM 1053 O O . VAL A 1 129 ? 0.135 -5.052 -8.043 1.00 95.75 129 VAL A O 1
ATOM 1056 N N . CYS A 1 130 ? 0.836 -5.543 -10.121 1.00 95.31 130 CYS A N 1
ATOM 1057 C CA . CYS A 1 130 ? 1.395 -4.226 -10.384 1.00 95.31 130 CYS A CA 1
ATOM 1058 C C . CYS A 1 130 ? 0.349 -3.373 -11.096 1.00 95.31 130 CYS A C 1
ATOM 1060 O O . CYS A 1 130 ? -0.106 -3.739 -12.177 1.00 95.31 130 CYS A O 1
ATOM 1062 N N . ASP A 1 131 ? -0.035 -2.260 -10.472 1.00 93.56 131 ASP A N 1
ATOM 1063 C CA . ASP A 1 131 ? -0.921 -1.276 -11.094 1.00 93.56 131 ASP A CA 1
ATOM 1064 C C . ASP A 1 131 ? -0.117 -0.398 -12.067 1.00 93.56 131 ASP A C 1
ATOM 1066 O O . ASP A 1 131 ? -0.517 -0.208 -13.212 1.00 93.56 131 ASP A O 1
ATOM 1070 N N . PHE A 1 132 ? 1.050 0.084 -11.627 1.00 91.94 132 PHE A N 1
ATOM 1071 C CA . PHE A 1 132 ? 2.003 0.817 -12.459 1.00 91.94 132 PHE A CA 1
ATOM 1072 C C . PHE A 1 132 ? 3.420 0.764 -11.871 1.00 91.94 132 PHE A C 1
ATOM 1074 O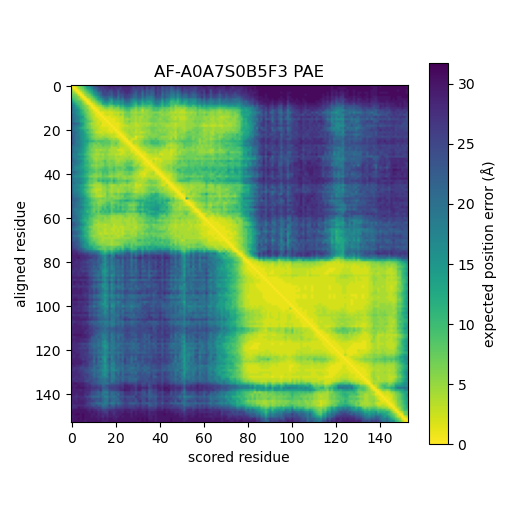 O . PHE A 1 132 ? 3.606 0.637 -10.655 1.00 91.94 132 PHE A O 1
ATOM 1081 N N . PHE A 1 133 ? 4.426 0.894 -12.739 1.00 92.12 133 PHE A N 1
ATOM 1082 C CA . PHE A 1 133 ? 5.846 0.902 -12.387 1.00 92.12 133 PHE A CA 1
ATOM 1083 C C . PHE A 1 133 ? 6.522 2.159 -12.930 1.00 92.12 133 PHE A C 1
ATOM 1085 O O . PHE A 1 133 ? 6.347 2.489 -14.101 1.00 92.12 133 PHE A O 1
ATOM 1092 N N . GLY A 1 134 ? 7.298 2.850 -12.089 1.00 88.50 134 GLY A N 1
ATOM 1093 C CA . GLY A 1 134 ? 8.026 4.058 -12.494 1.00 88.50 134 GLY A CA 1
ATOM 1094 C C . G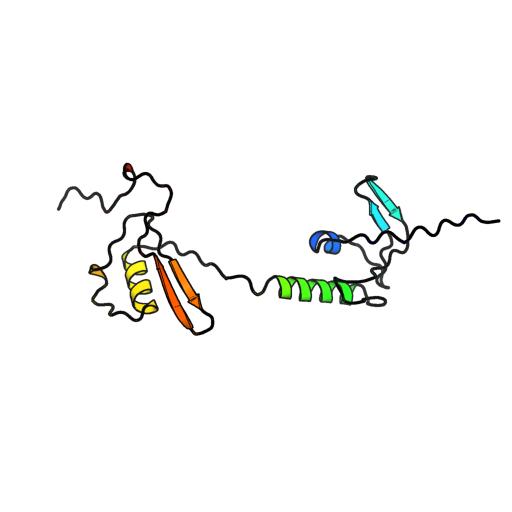LY A 1 134 ? 7.123 5.154 -13.074 1.00 88.50 134 GLY A C 1
ATOM 1095 O O . GLY A 1 134 ? 7.554 5.923 -13.930 1.00 88.50 134 GLY A O 1
ATOM 1096 N N . ALA A 1 135 ? 5.863 5.214 -12.639 1.00 84.81 135 ALA A N 1
ATOM 1097 C CA . ALA A 1 135 ? 4.878 6.123 -13.186 1.00 84.81 135 ALA A CA 1
ATOM 1098 C C . ALA A 1 135 ? 5.194 7.567 -12.805 1.00 84.81 135 ALA A C 1
ATOM 1100 O O . ALA A 1 135 ? 5.515 7.901 -11.660 1.00 84.81 135 ALA A O 1
ATOM 1101 N N . HIS A 1 136 ? 5.042 8.428 -13.799 1.00 74.31 136 HIS A N 1
ATOM 1102 C CA . HIS A 1 136 ? 5.248 9.863 -13.700 1.00 74.31 136 HIS A CA 1
ATOM 1103 C C . HIS A 1 136 ? 3.995 10.621 -13.247 1.00 74.31 136 HIS A C 1
ATOM 1105 O O . HIS A 1 136 ? 4.040 11.843 -13.154 1.00 74.31 136 HIS A O 1
ATOM 1111 N N . GLU A 1 137 ? 2.913 9.903 -12.917 1.00 64.06 137 GLU A N 1
ATOM 1112 C CA . GLU A 1 137 ? 1.555 10.390 -12.605 1.00 64.06 137 GLU A CA 1
ATOM 1113 C C . GLU A 1 137 ? 1.456 11.408 -11.455 1.00 64.06 137 GLU A C 1
ATOM 1115 O O . GLU A 1 137 ? 0.391 11.975 -11.201 1.00 64.06 137 GLU A O 1
ATOM 1120 N N . SER A 1 138 ? 2.567 11.718 -10.785 1.00 59.44 138 SER A N 1
ATOM 1121 C CA . SER A 1 138 ? 2.694 12.980 -10.067 1.00 59.44 138 SER A CA 1
ATOM 1122 C C . SER A 1 138 ? 2.340 14.139 -11.011 1.00 59.44 138 SER A C 1
ATOM 1124 O O . SER A 1 138 ? 2.766 14.170 -12.162 1.00 59.44 138 SER A O 1
ATOM 1126 N N . ARG A 1 139 ? 1.620 15.154 -10.536 1.00 67.06 139 ARG A N 1
ATOM 1127 C CA . ARG A 1 139 ? 1.351 16.398 -11.292 1.00 67.06 139 ARG A CA 1
ATOM 1128 C C . ARG A 1 139 ? 2.613 17.231 -11.590 1.00 67.06 139 ARG A C 1
ATOM 1130 O O . ARG A 1 139 ? 2.531 18.440 -11.786 1.00 67.06 139 ARG A O 1
ATOM 1137 N N . MET A 1 140 ? 3.785 16.610 -11.548 1.00 72.56 140 MET A N 1
ATOM 1138 C CA . MET A 1 140 ? 5.063 17.230 -11.809 1.00 72.56 140 MET A CA 1
ATOM 1139 C C . MET A 1 140 ? 5.150 17.569 -13.303 1.00 72.56 140 MET A C 1
ATOM 1141 O O . MET A 1 140 ? 4.946 16.695 -14.144 1.00 72.56 140 MET A O 1
ATOM 1145 N N . PRO A 1 141 ? 5.434 18.830 -13.661 1.00 81.50 141 PRO A N 1
ATOM 1146 C CA . PRO A 1 141 ? 5.648 19.204 -15.050 1.00 81.50 141 PRO A CA 1
ATOM 1147 C C . PRO A 1 141 ? 6.809 18.414 -15.661 1.00 81.50 141 PRO A C 1
ATOM 1149 O O . PRO A 1 141 ? 7.804 18.157 -14.985 1.00 81.50 141 PRO A O 1
ATOM 1152 N N . VAL A 1 142 ? 6.731 18.119 -16.961 1.00 78.75 142 VAL A N 1
ATOM 1153 C CA . VAL A 1 142 ? 7.766 17.352 -17.684 1.00 78.75 142 VAL A CA 1
ATOM 1154 C C . VAL A 1 142 ? 9.163 17.962 -17.527 1.00 78.75 142 VAL A C 1
ATOM 1156 O O . VAL A 1 142 ? 10.148 17.242 -17.408 1.00 78.75 142 VAL A O 1
ATOM 1159 N N . SER A 1 143 ? 9.249 19.292 -17.436 1.00 82.88 143 SER A N 1
ATOM 1160 C CA . SER A 1 143 ? 10.499 20.030 -17.214 1.00 82.88 143 SER A CA 1
ATOM 1161 C C . SER A 1 143 ? 11.203 19.719 -15.887 1.00 82.88 143 SER A C 1
ATOM 1163 O O . SER A 1 143 ? 12.380 20.037 -15.732 1.00 82.88 143 SER A O 1
ATOM 1165 N N . HIS A 1 144 ? 10.496 19.119 -14.931 1.00 81.69 144 HIS A N 1
ATOM 1166 C CA . HIS A 1 144 ? 11.009 18.779 -13.606 1.00 81.69 144 HIS A CA 1
ATOM 1167 C C . HIS A 1 144 ? 11.346 17.290 -13.476 1.00 81.69 144 HIS A C 1
ATOM 1169 O O . HIS A 1 144 ? 11.941 16.889 -12.473 1.00 81.69 144 HIS A O 1
ATOM 1175 N N . TYR A 1 145 ? 11.034 16.472 -14.489 1.00 79.88 145 TYR A N 1
ATOM 1176 C CA . TYR A 1 145 ? 11.519 15.101 -14.522 1.00 79.88 145 TYR A CA 1
ATOM 1177 C C . TYR A 1 145 ? 13.026 15.106 -14.716 1.00 79.88 145 TYR A C 1
ATOM 1179 O O . TYR A 1 145 ? 13.567 15.617 -15.695 1.00 79.88 145 TYR A O 1
ATOM 1187 N N . THR A 1 146 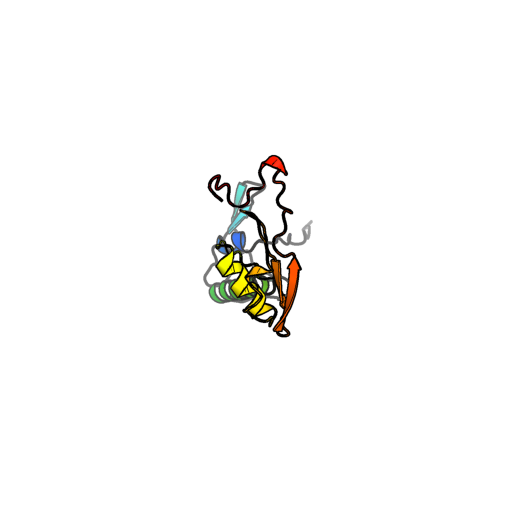? 13.713 14.535 -13.737 1.00 80.00 146 THR A N 1
ATOM 1188 C CA . THR A 1 146 ? 15.159 14.397 -13.763 1.00 80.00 146 THR A CA 1
ATOM 1189 C C . THR A 1 146 ? 15.511 12.929 -13.608 1.00 80.00 146 THR A C 1
ATOM 1191 O O . THR A 1 146 ? 15.024 12.236 -12.712 1.00 80.00 146 THR A O 1
ATOM 1194 N N . PHE A 1 147 ? 16.375 12.461 -14.497 1.00 72.75 147 PHE A N 1
ATOM 1195 C CA . PHE A 1 147 ? 17.107 11.216 -14.361 1.00 72.75 147 PHE A CA 1
ATOM 1196 C C . PHE A 1 147 ? 18.578 11.602 -14.438 1.00 72.75 147 PHE A C 1
ATOM 1198 O O . PHE A 1 147 ? 18.980 12.210 -15.422 1.00 72.75 147 PHE A O 1
ATOM 1205 N N . ASN A 1 148 ? 19.302 11.378 -13.341 1.00 65.81 148 ASN A N 1
ATOM 1206 C CA . ASN A 1 148 ? 20.741 11.592 -13.160 1.00 65.81 148 ASN A CA 1
ATOM 1207 C C . ASN A 1 148 ? 21.390 12.621 -14.124 1.00 65.81 148 ASN A C 1
ATOM 1209 O O . ASN A 1 148 ? 21.854 12.266 -15.203 1.00 65.81 148 ASN A O 1
ATOM 1213 N N . LYS A 1 149 ? 21.433 13.908 -13.744 1.00 54.06 149 LYS A N 1
ATOM 1214 C CA . LYS A 1 149 ? 22.144 14.952 -14.508 1.00 54.06 149 LYS A CA 1
ATOM 1215 C C . LYS A 1 149 ? 23.647 14.882 -14.215 1.00 54.06 149 LYS A C 1
ATOM 1217 O O . LYS A 1 149 ? 24.160 15.743 -13.508 1.00 54.06 149 LYS A O 1
ATOM 1222 N N . HIS A 1 150 ? 24.344 13.864 -14.705 1.00 46.44 150 HIS A N 1
ATOM 1223 C CA . HIS A 1 150 ? 25.805 13.926 -14.767 1.00 46.44 150 HIS A CA 1
ATOM 1224 C C . HIS A 1 150 ? 26.213 14.379 -16.168 1.00 46.44 150 HIS A C 1
ATOM 1226 O O . HIS A 1 150 ? 25.780 13.790 -17.151 1.00 46.44 150 HIS A O 1
ATOM 1232 N N . SER A 1 151 ? 27.016 15.439 -16.249 1.00 53.91 151 SER A N 1
ATOM 1233 C CA . SER A 1 151 ? 27.600 15.961 -17.494 1.00 53.91 151 SER A CA 1
ATOM 1234 C C . SER A 1 151 ? 28.791 15.144 -18.008 1.00 53.91 151 SER A C 1
ATOM 1236 O O . SER A 1 151 ? 29.329 15.477 -19.057 1.00 53.91 151 SER A O 1
ATOM 1238 N N . ASP A 1 152 ? 29.209 14.109 -17.271 1.00 41.72 152 ASP A N 1
ATOM 1239 C CA . ASP A 1 152 ? 30.546 13.511 -17.396 1.00 41.72 152 ASP A CA 1
ATOM 1240 C C . ASP A 1 152 ? 30.519 12.037 -17.848 1.00 41.72 152 ASP A C 1
ATOM 1242 O O . ASP A 1 152 ? 31.404 11.258 -17.491 1.00 41.72 152 ASP A O 1
ATOM 1246 N N . VAL A 1 153 ? 29.510 11.645 -18.634 1.00 41.69 153 VAL A N 1
ATOM 1247 C CA . VAL A 1 153 ? 29.546 10.422 -19.460 1.00 41.69 153 VAL A CA 1
ATOM 1248 C C . VAL A 1 153 ? 29.153 10.770 -20.885 1.00 41.69 153 VAL A C 1
ATOM 1250 O O . VAL A 1 153 ? 28.086 11.404 -21.045 1.00 41.69 153 VAL A O 1
#

Radius of gyration: 28.62 Å; Cα contacts (8 Å, |Δi|>4): 138; chains: 1; bounding box: 88×40×58 Å

Nearest PDB structures (foldseek):
  6cnl-assembly1_I  TM=6.812E-01  e=1.299E-03  Homo sapiens
  6cni-assembly1_A  TM=7.006E-01  e=4.163E-03  Homo sapiens
  6cnl-assembly1_C  TM=6.187E-01  e=1.682E-03  Homo sapiens
  6cnl-assembly1_L  TM=6.257E-01  e=2.179E-03  Homo sapiens
  3o0t-assembly2_B  TM=5.911E-01  e=3.902E-03  Homo sapiens

Secondary structure (DSSP, 8-state):
-------PPP-----HHHHHT----TTS-EEEEEETTTTEEEEEEE---EETTEE-TT--HHHHHHHHHHHHHHHTSSSPP-------HHHHHHHHHHHTT--GGGGGG----TT-EEEEEE-TTS-EEEEEEEE--SS--GGG--S---S--

Mean predicted aligned error: 15.18 Å